Protein AF-A0A9Q1CF99-F1 (afdb_monomer)

Secon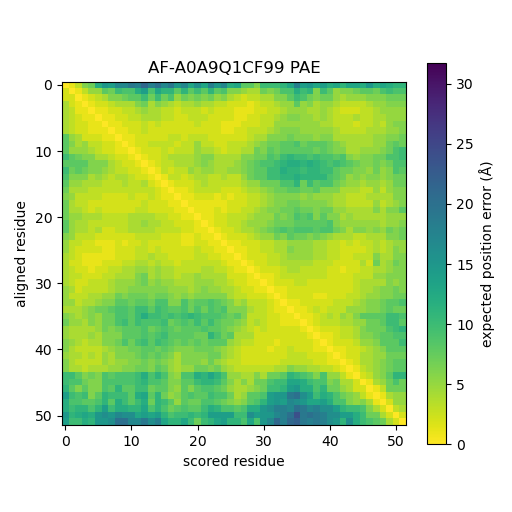dary structure (DSSP, 8-state):
---EEEE-PPPTT-TTTTB-TTSSBEEEEEEEE-TT--EEEEEEEEETTTT-

Solvent-accessible surface 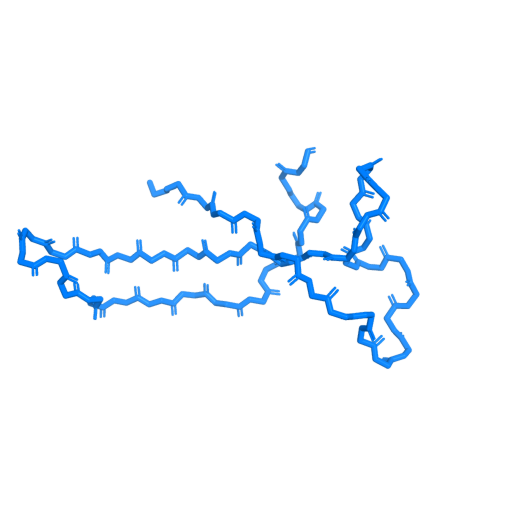area (backbone atoms only — not comparable to full-atom values): 3265 Å² total; per-residue (Å²): 133,77,67,43,81,43,81,48,77,80,58,86,93,44,86,62,62,33,46,30,96,88,78,42,31,23,27,29,40,37,67,46,63,53,97,84,72,46,77,78,43,76,49,78,71,48,52,28,49,81,80,107

Structure (mmCIF, N/CA/C/O backbone):
data_AF-A0A9Q1CF99-F1
#
_entry.id   AF-A0A9Q1CF99-F1
#
loop_
_atom_site.group_PDB
_atom_site.id
_atom_site.type_symbol
_atom_site.label_atom_id
_atom_site.label_alt_id
_atom_site.label_comp_id
_atom_site.label_asym_id
_atom_site.label_entity_id
_atom_site.label_seq_id
_atom_site.pdbx_PDB_ins_code
_atom_site.Cartn_x
_atom_site.Cartn_y
_atom_site.Cartn_z
_atom_site.occupancy
_atom_site.B_iso_or_equiv
_atom_site.auth_seq_id
_atom_site.auth_comp_id
_atom_site.auth_asym_id
_atom_site.auth_atom_id
_atom_site.pdbx_PDB_model_num
ATOM 1 N N . MET A 1 1 ? -15.115 4.958 2.802 1.00 60.66 1 MET A N 1
ATOM 2 C CA . MET A 1 1 ? -13.947 4.100 3.075 1.00 60.66 1 MET A CA 1
ATOM 3 C C . MET A 1 1 ? -12.787 4.823 2.429 1.00 60.66 1 MET 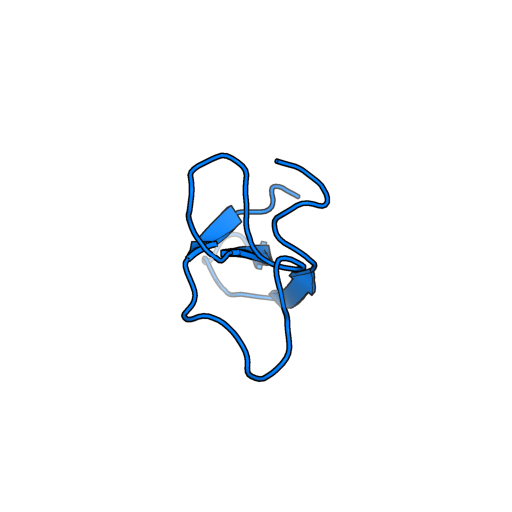A C 1
ATOM 5 O O . MET A 1 1 ? -12.800 4.966 1.218 1.00 60.66 1 MET A O 1
ATOM 9 N N . GLU A 1 2 ? -11.906 5.421 3.223 1.00 68.19 2 GLU A N 1
ATOM 10 C CA . GLU A 1 2 ? -10.808 6.242 2.700 1.00 68.19 2 GLU A CA 1
ATOM 11 C C . GLU A 1 2 ? -9.541 5.389 2.679 1.00 68.19 2 GLU A C 1
ATOM 13 O O . GLU A 1 2 ? -9.093 4.924 3.729 1.00 68.19 2 GLU A O 1
ATOM 18 N N . GLY A 1 3 ? -8.980 5.166 1.492 1.00 80.56 3 GLY A N 1
ATOM 19 C CA . GLY A 1 3 ? -7.705 4.474 1.337 1.00 80.56 3 GLY A CA 1
A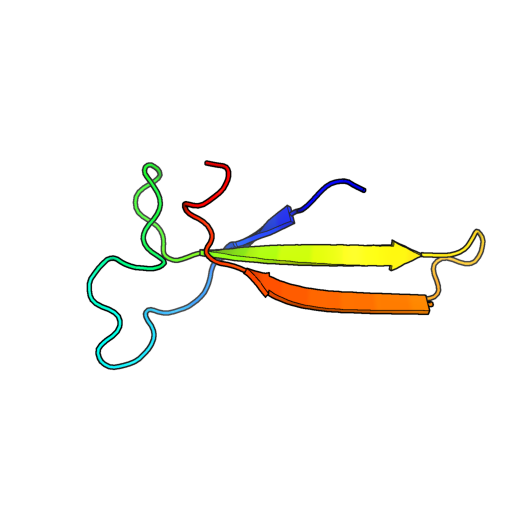T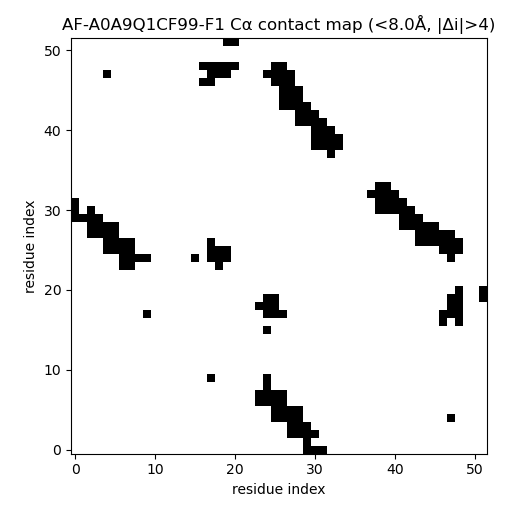OM 20 C C . GLY A 1 3 ? -6.538 5.350 1.795 1.00 80.56 3 GLY A C 1
ATOM 21 O O . GLY A 1 3 ? -6.535 6.567 1.603 1.00 80.56 3 GLY A O 1
ATOM 22 N N . LYS A 1 4 ? -5.524 4.748 2.414 1.00 86.69 4 LYS A N 1
ATOM 23 C CA . LYS A 1 4 ? -4.266 5.425 2.764 1.00 86.69 4 LYS A CA 1
ATOM 24 C C . LYS A 1 4 ? -3.135 4.871 1.910 1.00 86.69 4 LYS A C 1
ATOM 26 O O . LYS A 1 4 ? -2.979 3.658 1.816 1.00 86.69 4 LYS A O 1
ATOM 31 N N . HIS A 1 5 ? -2.326 5.754 1.329 1.00 88.56 5 HIS A N 1
ATOM 32 C CA . HIS A 1 5 ? -1.097 5.340 0.657 1.00 88.56 5 HIS A CA 1
ATOM 33 C C . HIS A 1 5 ? -0.057 4.955 1.702 1.00 88.56 5 HIS A C 1
ATOM 35 O O . HIS A 1 5 ? 0.293 5.759 2.568 1.00 88.56 5 HIS A O 1
ATOM 41 N N . VAL A 1 6 ? 0.447 3.733 1.595 1.00 88.94 6 VAL A N 1
ATOM 42 C CA . VAL A 1 6 ? 1.573 3.235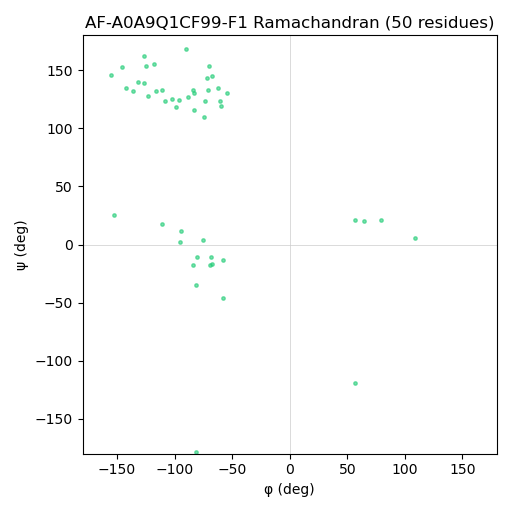 2.380 1.00 88.94 6 VAL A CA 1
ATOM 43 C C . VAL A 1 6 ? 2.766 3.126 1.449 1.00 88.94 6 VAL A C 1
ATOM 45 O O . VAL A 1 6 ? 2.682 2.470 0.410 1.00 88.94 6 VAL A O 1
ATOM 48 N N . VAL A 1 7 ? 3.860 3.796 1.810 1.00 91.69 7 VAL A N 1
ATOM 49 C CA . VAL A 1 7 ? 5.119 3.711 1.067 1.00 91.69 7 VAL A CA 1
ATOM 50 C C . VAL A 1 7 ? 5.722 2.328 1.287 1.00 91.69 7 VAL A C 1
ATOM 52 O O . VAL A 1 7 ? 5.792 1.850 2.417 1.00 91.69 7 VAL A O 1
ATOM 55 N N . ILE A 1 8 ? 6.148 1.699 0.200 1.00 90.00 8 ILE A N 1
ATOM 56 C CA . ILE A 1 8 ? 6.777 0.381 0.197 1.00 90.00 8 ILE A CA 1
ATOM 57 C C . ILE A 1 8 ? 8.118 0.441 -0.529 1.00 90.00 8 ILE A C 1
ATOM 59 O O . ILE A 1 8 ? 8.386 1.363 -1.300 1.00 90.00 8 ILE A O 1
ATOM 63 N N . GLU A 1 9 ? 8.955 -0.566 -0.308 1.00 90.50 9 GLU A N 1
ATOM 64 C CA . GLU A 1 9 ? 10.090 -0.814 -1.191 1.00 90.50 9 GLU A CA 1
ATOM 65 C C . GLU A 1 9 ? 9.602 -1.322 -2.552 1.00 90.50 9 GLU A C 1
ATOM 67 O O . GLU A 1 9 ? 8.527 -1.917 -2.659 1.00 90.50 9 GLU A O 1
ATOM 72 N N . SER A 1 10 ? 10.393 -1.080 -3.600 1.00 88.69 10 SER A N 1
ATOM 73 C CA . SER A 1 10 ? 10.062 -1.535 -4.952 1.00 88.69 10 SER A CA 1
ATOM 74 C C . SER A 1 10 ? 9.935 -3.062 -4.988 1.00 88.69 10 SER A C 1
ATOM 76 O O . SER A 1 10 ? 10.921 -3.757 -4.719 1.00 88.69 10 SER A O 1
ATOM 78 N N . PRO A 1 11 ? 8.760 -3.616 -5.340 1.00 86.69 11 PRO A N 1
ATOM 79 C CA . PRO A 1 11 ? 8.624 -5.058 -5.476 1.00 86.69 11 PRO A CA 1
ATOM 80 C C . PRO A 1 11 ? 9.445 -5.571 -6.664 1.00 86.69 11 PRO A C 1
ATOM 82 O O . PRO A 1 11 ? 9.542 -4.909 -7.705 1.00 86.69 11 PRO A O 1
ATOM 85 N N . ILE A 1 12 ? 10.004 -6.776 -6.528 1.00 89.75 12 ILE A N 1
ATOM 86 C CA . ILE A 1 12 ? 10.832 -7.416 -7.560 1.00 89.75 12 ILE A CA 1
ATOM 87 C C . ILE A 1 12 ? 10.060 -7.470 -8.887 1.00 89.75 12 ILE A C 1
ATOM 89 O O . ILE A 1 12 ? 8.914 -7.910 -8.928 1.00 89.75 12 ILE A O 1
ATOM 93 N N . ASN A 1 13 ? 10.698 -7.030 -9.976 1.00 87.75 13 ASN A N 1
ATOM 94 C CA . ASN A 1 13 ? 10.136 -7.007 -11.335 1.00 87.75 13 ASN A CA 1
ATOM 95 C C . ASN A 1 13 ? 8.817 -6.220 -11.492 1.00 87.75 13 ASN A C 1
ATOM 97 O O . ASN A 1 13 ? 8.094 -6.423 -12.464 1.00 87.75 13 ASN A O 1
ATOM 101 N N . SER A 1 14 ? 8.504 -5.294 -10.582 1.00 84.00 14 SER A N 1
ATOM 102 C CA . SER A 1 14 ? 7.275 -4.489 -10.660 1.00 84.00 14 SER A CA 1
ATOM 103 C C . SER A 1 14 ? 7.349 -3.301 -11.625 1.00 84.00 14 SER A C 1
ATOM 105 O O . SER A 1 14 ? 6.327 -2.675 -11.914 1.00 84.00 14 SER A O 1
ATOM 107 N N . GLY A 1 15 ? 8.541 -2.958 -12.124 1.00 86.62 15 GLY A N 1
ATOM 108 C CA . GLY A 1 15 ? 8.743 -1.781 -12.967 1.00 86.62 15 GLY A CA 1
ATOM 109 C C . GLY A 1 15 ? 8.273 -0.505 -12.263 1.00 86.62 15 GLY A C 1
ATOM 110 O O . GLY A 1 15 ? 8.774 -0.162 -11.199 1.00 86.62 15 GLY A O 1
ATOM 111 N N . SER A 1 16 ? 7.298 0.191 -12.852 1.00 84.94 16 SER A N 1
ATOM 112 C CA . SER A 1 16 ? 6.656 1.384 -12.280 1.00 84.94 16 SER A CA 1
ATOM 113 C C . SER A 1 16 ? 5.200 1.142 -11.871 1.00 84.94 16 SER A C 1
ATOM 115 O O . SER A 1 16 ? 4.440 2.097 -11.700 1.00 84.94 16 SER A O 1
ATOM 117 N N . VAL A 1 17 ? 4.785 -0.124 -11.726 1.00 84.38 17 VAL A N 1
ATOM 118 C CA . VAL A 1 17 ? 3.395 -0.482 -11.410 1.00 84.38 17 VAL A CA 1
ATOM 119 C C . VAL A 1 17 ? 2.955 0.179 -10.111 1.00 84.38 17 VAL A C 1
ATOM 121 O O . VAL A 1 17 ? 1.915 0.811 -10.122 1.00 84.38 17 VAL A O 1
ATOM 124 N N . TYR A 1 18 ? 3.763 0.139 -9.050 1.00 86.81 18 TYR A N 1
ATOM 125 C CA . TYR A 1 18 ? 3.443 0.772 -7.759 1.00 86.81 18 TYR A CA 1
ATOM 126 C C . TYR A 1 18 ? 4.040 2.176 -7.598 1.00 86.81 18 TYR A C 1
ATOM 128 O O . TYR A 1 18 ? 3.915 2.776 -6.533 1.00 86.81 18 TYR A O 1
ATOM 136 N N . TYR A 1 19 ? 4.721 2.693 -8.624 1.00 87.44 19 TYR A N 1
ATOM 137 C CA . TYR A 1 19 ? 5.418 3.974 -8.556 1.00 87.44 19 TYR A CA 1
ATOM 138 C C . TYR A 1 19 ? 4.448 5.126 -8.815 1.00 87.44 19 TYR A C 1
ATOM 140 O O . TYR A 1 19 ? 3.866 5.233 -9.895 1.00 87.44 19 TYR A O 1
ATOM 148 N N . ASN A 1 20 ? 4.255 5.961 -7.805 1.00 85.31 20 ASN A N 1
ATOM 149 C CA . ASN A 1 20 ? 3.297 7.060 -7.789 1.00 85.31 20 ASN A CA 1
ATOM 150 C C . ASN A 1 20 ? 3.936 8.368 -8.313 1.00 85.31 20 ASN A C 1
ATOM 152 O O . ASN A 1 20 ? 5.159 8.438 -8.478 1.00 85.31 20 ASN A O 1
ATOM 156 N N . TYR A 1 21 ? 3.150 9.416 -8.601 1.00 84.50 21 TYR A N 1
ATOM 157 C CA . TYR A 1 21 ? 3.720 10.653 -9.175 1.00 84.50 21 TYR A CA 1
ATOM 158 C C . TYR A 1 21 ? 4.596 11.416 -8.178 1.00 84.50 21 TYR A C 1
ATOM 160 O O . TYR A 1 21 ? 5.416 12.243 -8.575 1.00 84.50 21 TYR A O 1
ATOM 168 N N . LYS A 1 22 ? 4.454 11.124 -6.881 1.00 86.81 22 LYS A N 1
ATOM 169 C CA . LYS A 1 22 ? 5.285 11.682 -5.803 1.00 86.81 22 LYS A CA 1
ATOM 170 C C . LYS A 1 22 ? 6.676 11.052 -5.740 1.00 86.81 22 LYS A C 1
ATOM 172 O O . LYS A 1 22 ? 7.454 11.379 -4.850 1.00 86.81 22 LYS A O 1
ATOM 177 N N . GLY A 1 23 ? 7.000 10.161 -6.676 1.00 86.44 23 GLY A N 1
ATOM 178 C CA . GLY A 1 23 ? 8.326 9.578 -6.812 1.00 86.44 23 GLY A CA 1
ATOM 179 C C . GLY A 1 23 ? 8.603 8.447 -5.822 1.00 86.44 23 GLY A C 1
ATOM 180 O O . GLY A 1 23 ? 9.764 8.136 -5.555 1.00 86.44 23 GLY A O 1
ATOM 181 N N . THR A 1 24 ? 7.555 7.829 -5.274 1.00 90.00 24 THR A N 1
ATOM 182 C CA . THR A 1 24 ? 7.659 6.737 -4.295 1.00 90.00 24 THR A CA 1
ATOM 183 C C . THR A 1 24 ? 6.890 5.505 -4.763 1.00 90.00 24 THR A C 1
ATOM 185 O O . THR A 1 24 ? 5.930 5.610 -5.523 1.00 90.00 24 THR A O 1
ATOM 188 N N . PHE A 1 25 ? 7.297 4.318 -4.312 1.00 90.06 25 PHE A N 1
ATOM 189 C CA . PHE A 1 25 ? 6.485 3.114 -4.483 1.00 90.06 25 PHE A CA 1
ATOM 190 C C . PHE A 1 25 ? 5.443 3.067 -3.367 1.00 90.06 25 PHE A C 1
ATOM 192 O O . PHE A 1 25 ? 5.782 3.251 -2.199 1.00 90.06 25 PHE A O 1
ATOM 199 N N . SER A 1 26 ? 4.173 2.855 -3.706 1.00 90.25 26 SER A N 1
ATOM 200 C CA . SER A 1 26 ? 3.100 2.799 -2.714 1.00 90.25 26 SER A CA 1
ATOM 201 C C . SER A 1 26 ? 1.996 1.814 -3.078 1.00 90.25 26 SER A C 1
ATOM 203 O O . SER A 1 26 ? 1.724 1.558 -4.253 1.00 90.25 26 SER A O 1
ATOM 205 N N . ILE A 1 27 ? 1.330 1.306 -2.048 1.00 91.12 27 ILE A N 1
ATOM 206 C CA . ILE A 1 27 ? 0.058 0.585 -2.147 1.00 91.12 27 ILE A CA 1
ATOM 207 C C . ILE A 1 27 ? -1.018 1.353 -1.388 1.00 91.12 27 ILE A C 1
ATOM 209 O O . ILE A 1 27 ? -0.712 2.104 -0.460 1.00 91.12 27 ILE A O 1
ATOM 213 N N . VAL A 1 28 ? -2.277 1.150 -1.764 1.00 88.44 28 VAL A N 1
ATOM 214 C CA . VAL A 1 28 ? -3.412 1.641 -0.980 1.00 88.44 28 VAL A CA 1
ATOM 215 C C . VAL A 1 28 ? -3.794 0.583 0.050 1.00 88.44 28 VAL A C 1
ATOM 217 O O . VAL A 1 28 ? -4.006 -0.582 -0.285 1.00 88.44 28 VAL A O 1
ATOM 220 N N . LEU A 1 29 ? -3.868 1.008 1.306 1.00 87.88 29 LEU A N 1
ATOM 221 C CA . LEU A 1 29 ? -4.378 0.245 2.433 1.00 87.88 29 LEU A CA 1
ATOM 222 C C . LEU A 1 29 ? -5.785 0.737 2.745 1.00 87.88 29 LEU A C 1
ATOM 224 O O . LEU A 1 29 ? -5.989 1.933 2.981 1.00 87.88 29 LEU A O 1
ATOM 228 N N . MET A 1 30 ? -6.747 -0.181 2.760 1.00 89.31 30 MET A N 1
ATOM 229 C CA . MET A 1 30 ? -8.133 0.118 3.093 1.00 89.31 30 MET A CA 1
ATOM 230 C C . MET A 1 30 ? -8.570 -0.750 4.269 1.00 89.31 30 MET A C 1
ATOM 232 O O . MET A 1 30 ? -8.392 -1.963 4.245 1.00 89.31 30 MET A O 1
ATOM 236 N N . ALA A 1 31 ? -9.121 -0.132 5.313 1.00 88.94 31 ALA A N 1
ATOM 237 C CA . ALA A 1 31 ? -9.548 -0.837 6.517 1.00 88.94 31 ALA A CA 1
ATOM 238 C C . ALA A 1 31 ? -10.965 -0.421 6.926 1.00 88.94 31 ALA A C 1
ATOM 240 O O . ALA A 1 31 ? -11.331 0.754 6.852 1.00 88.94 31 ALA A O 1
ATOM 241 N N . LEU A 1 32 ? -11.754 -1.402 7.358 1.00 90.19 32 LEU A N 1
ATOM 242 C CA .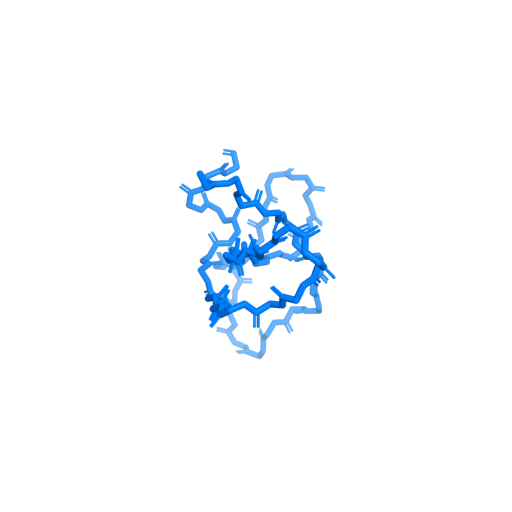 LEU A 1 32 ? -12.999 -1.213 8.089 1.00 90.19 32 LEU A CA 1
ATOM 243 C C . LEU A 1 32 ? -12.679 -1.344 9.578 1.00 90.19 32 LEU A C 1
ATOM 245 O O . LEU A 1 32 ? -12.131 -2.363 10.001 1.00 90.19 32 LEU A O 1
ATOM 249 N N . VAL A 1 33 ? -13.025 -0.323 10.354 1.00 89.56 33 VAL A N 1
ATOM 250 C CA . VAL A 1 33 ? -12.725 -0.257 11.786 1.00 89.56 33 VAL A CA 1
ATOM 251 C C . VAL A 1 33 ? -14.019 0.019 12.545 1.00 89.56 33 VAL A C 1
ATOM 253 O O . VAL A 1 33 ? -14.846 0.802 12.070 1.00 89.56 33 VAL A O 1
ATOM 256 N N . ASP A 1 34 ? -14.212 -0.641 13.684 1.00 90.06 34 ASP A N 1
ATOM 257 C CA . ASP A 1 34 ? -15.327 -0.346 14.588 1.00 90.06 34 ASP A CA 1
ATOM 258 C C . ASP A 1 34 ? -15.046 0.858 15.508 1.00 90.06 34 ASP A C 1
ATOM 260 O O . ASP A 1 34 ? -14.007 1.518 15.432 1.00 90.06 34 ASP A O 1
ATOM 264 N N . SER A 1 35 ? -16.000 1.169 16.387 1.00 92.69 35 SER A N 1
ATOM 265 C CA . SER A 1 35 ? -15.889 2.266 17.355 1.00 92.69 35 SER A CA 1
ATOM 266 C C . SER A 1 35 ? -14.832 2.047 18.441 1.00 92.69 35 SER A C 1
ATOM 268 O O . SER A 1 35 ? -14.456 3.007 19.109 1.00 92.69 35 SER A O 1
ATOM 270 N N . GLU A 1 36 ? -14.360 0.815 18.632 1.00 94.94 36 GLU A N 1
ATOM 271 C CA . GLU A 1 36 ? -13.301 0.454 19.581 1.00 94.94 36 GLU A CA 1
ATOM 272 C C . GLU A 1 36 ? -11.915 0.427 18.918 1.00 94.94 36 GLU A C 1
ATOM 274 O O . GLU A 1 36 ? -10.942 -0.013 19.527 1.00 94.94 36 GLU A O 1
ATOM 279 N N . TYR A 1 37 ? -11.800 0.942 17.688 1.00 85.06 37 TYR A N 1
ATOM 280 C CA . TYR A 1 37 ? -10.575 0.934 16.889 1.00 85.06 37 TYR A CA 1
ATOM 281 C C . TYR A 1 37 ? -10.086 -0.474 16.503 1.00 85.06 37 TYR A C 1
ATOM 283 O O . TYR A 1 37 ? -8.926 -0.635 16.113 1.00 85.06 37 TYR A O 1
ATOM 291 N N . SER A 1 38 ? -10.955 -1.489 16.544 1.00 90.50 38 SER A N 1
ATOM 292 C CA . SER A 1 38 ? -10.600 -2.834 16.083 1.00 90.50 38 SER A CA 1
ATOM 293 C C . SER A 1 38 ? -10.778 -2.953 14.573 1.00 90.50 38 SER A C 1
ATOM 295 O O . SER A 1 38 ? -11.801 -2.557 14.009 1.00 90.50 38 SER A O 1
ATOM 297 N N . ILE A 1 39 ? -9.771 -3.511 13.897 1.00 87.44 39 ILE A N 1
ATOM 298 C CA . ILE A 1 39 ? -9.830 -3.767 12.455 1.00 87.44 39 ILE A CA 1
ATOM 299 C C . ILE A 1 39 ? -10.749 -4.965 12.222 1.00 87.44 39 ILE A C 1
ATOM 301 O O . ILE A 1 39 ? -10.398 -6.101 12.531 1.00 87.44 39 ILE A O 1
ATOM 305 N N . LEU A 1 40 ? -11.918 -4.703 11.647 1.00 91.06 40 LEU A N 1
ATOM 306 C CA . LEU A 1 40 ? -12.890 -5.728 11.273 1.00 91.06 40 LEU A CA 1
ATOM 307 C C . LEU A 1 40 ? -12.534 -6.377 9.935 1.00 91.06 40 LEU A C 1
ATOM 309 O O . LEU A 1 40 ? -12.784 -7.559 9.712 1.00 91.06 40 LEU A O 1
ATOM 313 N N . TYR A 1 41 ? -11.976 -5.583 9.023 1.00 88.56 41 TYR A N 1
ATOM 314 C CA . TYR A 1 41 ? -11.595 -6.017 7.688 1.00 88.56 41 TYR A CA 1
ATOM 315 C C . TYR A 1 41 ? -10.492 -5.119 7.139 1.00 88.56 41 TYR A C 1
ATOM 317 O O . TYR A 1 41 ? -10.484 -3.913 7.390 1.00 88.56 41 TYR A O 1
ATOM 325 N N . MET A 1 42 ? -9.583 -5.698 6.361 1.00 88.00 42 MET A N 1
ATOM 326 C CA . MET A 1 42 ? -8.492 -4.977 5.725 1.00 88.00 42 MET A CA 1
ATOM 327 C C . MET A 1 42 ? -8.236 -5.540 4.332 1.00 88.00 42 MET A C 1
ATOM 329 O O . MET A 1 42 ? -8.161 -6.755 4.160 1.00 88.00 42 MET A O 1
ATOM 333 N N . ASP A 1 43 ? -8.069 -4.643 3.368 1.00 86.56 43 ASP A N 1
ATOM 334 C CA . ASP A 1 43 ? -7.627 -4.949 2.015 1.00 86.56 43 ASP A CA 1
ATOM 335 C C . ASP A 1 43 ? -6.272 -4.277 1.750 1.00 86.56 43 ASP A C 1
ATOM 337 O O . ASP A 1 43 ? -6.061 -3.101 2.080 1.00 86.56 43 ASP A O 1
ATOM 341 N N . VAL A 1 44 ? -5.332 -5.051 1.204 1.00 83.94 44 VAL A N 1
ATOM 342 C CA . VAL A 1 44 ? -3.922 -4.674 1.044 1.00 83.94 44 VAL A CA 1
ATOM 343 C C . VAL A 1 44 ? -3.440 -5.078 -0.341 1.00 83.94 44 VAL A C 1
ATOM 345 O O . VAL A 1 44 ? -3.589 -6.225 -0.751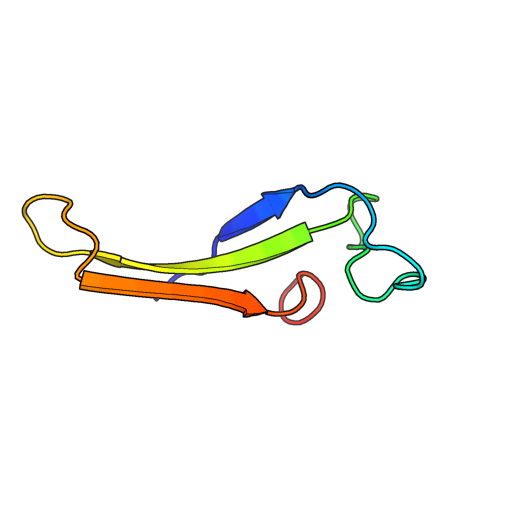 1.00 83.94 44 VAL A O 1
ATOM 348 N N . GLY A 1 45 ? -2.774 -4.150 -1.029 1.00 71.50 45 GLY A N 1
ATOM 349 C CA . GLY A 1 45 ? -2.092 -4.439 -2.294 1.00 71.50 45 GLY A CA 1
ATOM 350 C C . GLY A 1 45 ? -2.761 -3.841 -3.526 1.00 71.50 45 GLY A C 1
ATOM 351 O O . GLY A 1 45 ? -2.284 -4.065 -4.640 1.00 71.50 45 GLY A O 1
ATOM 352 N N . CYS A 1 46 ? -3.807 -3.029 -3.349 1.00 74.56 46 CYS A N 1
ATOM 353 C CA . CYS A 1 46 ? -4.317 -2.214 -4.440 1.00 74.56 46 CYS A CA 1
ATOM 354 C C . CYS A 1 46 ? -3.219 -1.238 -4.895 1.00 74.56 46 CYS A C 1
ATOM 356 O O . CYS A 1 46 ? -2.512 -0.636 -4.078 1.00 74.56 46 CYS A O 1
ATOM 358 N N . ASN A 1 47 ? -3.033 -1.127 -6.207 1.00 72.88 47 ASN A N 1
ATOM 359 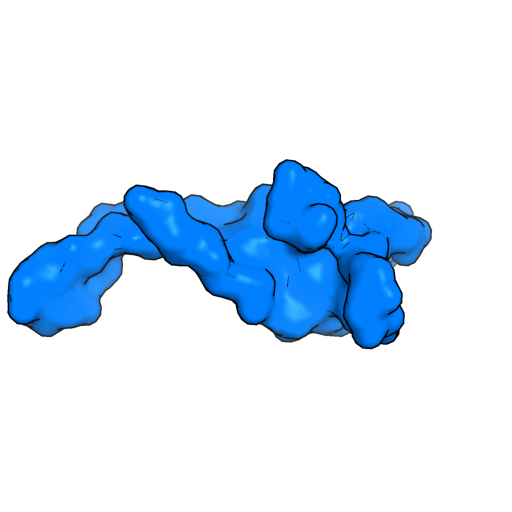C CA . ASN A 1 47 ? -1.955 -0.343 -6.790 1.00 72.88 47 ASN A CA 1
ATOM 360 C C . ASN A 1 47 ? -2.080 1.133 -6.366 1.00 72.88 47 ASN A C 1
ATOM 362 O O . ASN A 1 47 ? -3.095 1.769 -6.642 1.00 72.88 47 ASN A O 1
ATOM 366 N N . GLY A 1 48 ? -1.030 1.688 -5.749 1.00 63.03 48 GLY A N 1
ATOM 367 C CA . GLY A 1 48 ? -0.976 3.085 -5.313 1.00 63.03 48 GLY A CA 1
ATOM 368 C C . GLY A 1 48 ? -1.186 4.121 -6.420 1.00 63.03 48 GLY A C 1
ATOM 369 O O . GLY A 1 48 ? -1.431 5.269 -6.101 1.00 63.03 48 GLY A O 1
ATOM 370 N N . ARG A 1 49 ? -1.128 3.746 -7.703 1.00 64.12 49 ARG A N 1
ATOM 371 C CA . ARG A 1 49 ? -1.454 4.611 -8.851 1.00 64.12 49 ARG A CA 1
ATOM 372 C C . ARG A 1 49 ? -2.940 4.673 -9.190 1.00 64.12 49 ARG A C 1
ATOM 374 O O . ARG A 1 49 ? -3.337 5.555 -9.939 1.00 64.12 49 ARG A O 1
ATOM 381 N N . VAL A 1 50 ? -3.755 3.727 -8.716 1.00 62.91 50 VAL A N 1
ATOM 382 C CA . VAL A 1 50 ? -5.180 3.619 -9.097 1.00 62.91 50 VAL A CA 1
ATOM 383 C C . VAL A 1 50 ? -6.016 4.781 -8.547 1.00 62.91 50 VAL A C 1
ATOM 385 O O . VAL A 1 50 ? -7.148 4.972 -8.977 1.00 62.91 50 VAL A O 1
ATOM 388 N N . SER A 1 51 ? -5.454 5.598 -7.655 1.00 56.28 51 SER A N 1
ATOM 389 C CA . SER A 1 51 ? -6.146 6.757 -7.095 1.00 56.28 51 SER A CA 1
ATOM 390 C C . SER A 1 51 ? -5.199 7.882 -6.645 1.00 56.28 51 SER A C 1
ATOM 392 O O . SER A 1 51 ? -5.563 8.625 -5.734 1.00 56.28 51 SER A O 1
ATOM 394 N N . ASP A 1 52 ? -3.994 7.972 -7.226 1.00 55.78 52 ASP A N 1
ATOM 395 C CA . ASP A 1 52 ? -3.075 9.104 -6.989 1.00 55.78 52 ASP A CA 1
ATOM 396 C C . ASP A 1 52 ? -3.532 10.347 -7.767 1.00 55.78 52 ASP A C 1
ATOM 398 O O . ASP A 1 52 ? -3.790 10.210 -8.987 1.00 55.78 52 ASP A O 1
#

Mean predicted aligned error: 5.36 Å

Organism: Holothuria leucospilota (NCBI:txid206669)

Foldseek 3Di:
DDWDWDFDDDPPPCPCQQQAPVRTRTWTKDFDADPVRDTPDIDTDHRNHVVD

Nearest PDB structures (foldseek):
  7fh8-assembly1_A  TM=5.926E-01  e=5.662E+00  Cylindrospermum licheniforme UTEX B 2014
  3zvj-assembly1_R  TM=4.890E-01  e=5.662E+00  Schistosoma mansoni

InterPro domains:
  IPR027806 Harbinger transposase-derived nuclease domain [PF13359] (2-52)

pLDDT: mean 83.68, std 9.83, range [55.78, 94.94]

Radius of gyration: 12.46 Å; Cα contacts (8 Å, |Δi|>4): 90; chains: 1; bounding box: 27×19×32 Å

Sequence (52 aa):
MEGKHVVIESPINSGSVYYNYKGTFSIVLMALVDSEYSILYMDVGCNGRVSD